Protein AF-A0A2M8PK52-F1 (afdb_monomer_lite)

Sequence (136 aa):
KAHAADDAAKRVLKKIIMHMQRELSGHAIYIPNYSMDVALHLVKGADVWLNTPILGKEACGTSGMKAIANGVLQLTVEDGWSAEVQWHDKGWTLESDTLAPTIYLRLEDDIAPLYYDRNEDGLPLEWIGRMRRSIG

Foldseek 3Di:
DDDPPCVVVVVVVVVVVVCCVPVVDPNDDDDPPDDPVNLVVCLQPAQEDEEQDDAPPDADPVSVVSSLLNLRAYEYACHHPNVVDDNVLQHHHADNVCRVVRVVCCVPPPNVVQVCDADPVRDSVSSVVNSVVSND

Radius of gyration: 16.32 Å; chains: 1; bounding box: 33×38×48 Å

Structure (mmCIF, N/CA/C/O backbone):
data_AF-A0A2M8PK52-F1
#
_entry.id   AF-A0A2M8PK52-F1
#
loop_
_atom_site.group_PDB
_atom_site.id
_atom_site.type_symbol
_atom_site.label_atom_id
_atom_site.label_alt_id
_atom_site.label_comp_id
_atom_site.label_asym_id
_atom_site.label_entity_id
_atom_site.label_seq_id
_atom_site.pdbx_PDB_ins_code
_atom_site.Cartn_x
_atom_site.Cartn_y
_atom_site.Cartn_z
_atom_site.occupancy
_atom_site.B_iso_or_equiv
_atom_site.auth_seq_id
_atom_site.auth_comp_id
_atom_site.auth_asym_id
_atom_site.auth_atom_id
_atom_site.pdbx_PDB_model_num
ATOM 1 N N . LYS A 1 1 ? 0.382 -7.398 -19.478 1.00 49.03 1 LYS A N 1
ATOM 2 C CA . LYS A 1 1 ? 0.867 -8.521 -20.323 1.00 49.03 1 LYS A CA 1
ATOM 3 C C . LYS A 1 1 ? 2.358 -8.319 -20.535 1.00 49.03 1 LYS A C 1
ATOM 5 O O . LYS A 1 1 ? 2.721 -7.283 -21.071 1.00 49.03 1 LYS A O 1
ATOM 10 N N . ALA A 1 2 ? 3.204 -9.232 -20.060 1.00 44.69 2 ALA A N 1
ATOM 11 C CA . ALA A 1 2 ? 4.639 -9.154 -20.325 1.00 44.69 2 ALA A CA 1
ATOM 12 C C . ALA A 1 2 ? 4.884 -9.315 -21.835 1.00 44.69 2 ALA A C 1
ATOM 14 O O . ALA A 1 2 ? 4.299 -10.206 -22.455 1.00 44.69 2 ALA A O 1
ATOM 15 N N . HIS A 1 3 ? 5.701 -8.441 -22.428 1.00 45.81 3 HIS A N 1
ATOM 16 C CA . HIS A 1 3 ? 6.132 -8.589 -23.817 1.00 45.81 3 HIS A CA 1
ATOM 17 C C . HIS A 1 3 ? 6.877 -9.924 -23.974 1.00 45.81 3 HIS A C 1
ATOM 19 O O . HIS A 1 3 ? 7.648 -10.322 -23.101 1.00 45.81 3 HIS A O 1
ATOM 25 N N . ALA A 1 4 ? 6.637 -10.626 -25.084 1.00 50.09 4 ALA A N 1
ATOM 26 C CA . ALA A 1 4 ? 7.092 -12.002 -25.305 1.00 50.09 4 ALA A CA 1
ATOM 27 C C . ALA A 1 4 ? 8.619 -12.216 -25.171 1.00 50.09 4 ALA A C 1
ATOM 29 O O . ALA A 1 4 ? 9.035 -13.350 -24.935 1.00 50.09 4 ALA A O 1
ATOM 30 N N . ALA A 1 5 ? 9.423 -11.148 -25.242 1.00 53.19 5 ALA A N 1
ATOM 31 C CA . ALA A 1 5 ? 10.885 -11.183 -25.277 1.00 53.19 5 ALA A CA 1
ATOM 32 C C . ALA A 1 5 ? 11.603 -11.013 -23.919 1.00 53.19 5 ALA A C 1
ATOM 34 O O . ALA A 1 5 ? 12.828 -11.069 -23.890 1.00 53.19 5 ALA A O 1
ATOM 35 N N . ASP A 1 6 ? 10.898 -10.818 -22.798 1.00 69.06 6 ASP A N 1
ATOM 36 C CA . ASP A 1 6 ? 11.570 -10.534 -21.519 1.00 69.06 6 ASP A CA 1
ATOM 37 C C . ASP A 1 6 ? 11.675 -11.767 -20.607 1.00 69.06 6 ASP A C 1
ATOM 39 O O . ASP A 1 6 ? 10.960 -11.932 -19.613 1.00 69.06 6 ASP A O 1
ATOM 43 N N . ASP A 1 7 ? 12.567 -12.688 -20.971 1.00 80.19 7 ASP A N 1
ATOM 44 C CA . ASP A 1 7 ? 12.822 -13.890 -20.174 1.00 80.19 7 ASP A CA 1
ATOM 45 C C . ASP A 1 7 ? 13.445 -13.574 -18.806 1.00 80.19 7 ASP A C 1
ATOM 47 O O . ASP A 1 7 ? 13.300 -14.362 -17.869 1.00 80.19 7 ASP A O 1
ATOM 51 N N . ALA A 1 8 ? 14.095 -12.415 -18.654 1.00 84.44 8 ALA A N 1
ATOM 52 C CA . ALA A 1 8 ? 14.584 -11.949 -17.362 1.00 84.44 8 ALA A CA 1
ATOM 53 C C . ALA A 1 8 ? 13.416 -11.578 -16.437 1.00 84.44 8 ALA A C 1
ATOM 55 O O . ALA A 1 8 ? 13.335 -12.112 -15.328 1.00 84.44 8 ALA A O 1
ATOM 56 N N . ALA A 1 9 ? 12.460 -10.773 -16.910 1.00 81.06 9 ALA A N 1
ATOM 57 C CA . ALA A 1 9 ? 11.261 -10.435 -16.145 1.00 81.06 9 ALA A CA 1
ATOM 58 C C . ALA A 1 9 ? 10.420 -11.675 -15.803 1.00 81.06 9 ALA A C 1
ATOM 60 O O . ALA A 1 9 ? 9.960 -11.815 -14.668 1.00 81.06 9 ALA A O 1
ATOM 61 N N . LYS A 1 10 ? 10.272 -12.629 -16.736 1.00 85.81 10 LYS A N 1
ATOM 62 C CA . LYS A 1 10 ? 9.580 -13.904 -16.462 1.00 85.81 10 LYS A CA 1
ATOM 63 C C . LYS A 1 10 ? 10.266 -14.706 -15.353 1.00 85.81 10 LYS A C 1
ATOM 65 O O . LYS A 1 10 ? 9.580 -15.279 -14.507 1.00 85.81 10 LYS A O 1
ATOM 70 N N . ARG A 1 11 ? 11.605 -14.755 -15.330 1.00 90.94 11 ARG A N 1
ATOM 71 C CA . ARG A 1 11 ? 12.363 -15.437 -14.264 1.00 90.94 11 ARG A CA 1
ATOM 72 C C . ARG A 1 11 ? 12.176 -14.758 -12.910 1.00 90.94 11 ARG A C 1
ATOM 74 O O . ARG A 1 11 ? 11.939 -15.458 -11.927 1.00 90.94 11 ARG A O 1
ATOM 81 N N . VAL A 1 12 ? 12.240 -13.426 -12.864 1.00 91.31 12 VAL A N 1
ATOM 82 C CA . VAL A 1 12 ? 11.996 -12.651 -11.636 1.00 91.31 12 VAL A CA 1
ATOM 83 C C . VAL A 1 12 ? 10.582 -12.906 -11.120 1.00 91.31 12 VAL A C 1
ATOM 85 O O . VAL A 1 12 ? 10.417 -13.283 -9.962 1.00 91.31 12 VAL A O 1
ATOM 88 N N . LEU A 1 13 ? 9.572 -12.817 -11.988 1.00 90.12 13 LEU A N 1
ATOM 89 C CA . LEU A 1 13 ? 8.182 -13.085 -11.623 1.00 90.12 13 LEU A CA 1
ATOM 90 C C . LEU A 1 13 ? 7.995 -14.512 -11.091 1.00 90.12 13 LEU A C 1
ATOM 92 O O . LEU A 1 13 ? 7.366 -14.704 -10.054 1.00 90.12 13 LEU A O 1
ATOM 96 N N . LYS A 1 14 ? 8.582 -15.517 -11.754 1.00 92.69 14 LYS A N 1
ATOM 97 C CA . LYS A 1 14 ? 8.522 -16.912 -11.294 1.00 92.69 14 LYS A CA 1
ATOM 98 C C . LYS A 1 14 ? 9.136 -17.076 -9.902 1.00 92.69 14 LYS A C 1
ATOM 100 O O . LYS A 1 14 ? 8.583 -17.804 -9.082 1.00 92.69 14 LYS A O 1
ATOM 105 N N . LYS A 1 15 ? 10.254 -16.396 -9.624 1.00 94.56 15 LYS A N 1
ATOM 106 C CA . LYS A 1 15 ? 10.889 -16.405 -8.301 1.00 94.56 15 LYS A CA 1
ATOM 107 C C . LYS A 1 15 ? 9.973 -15.777 -7.246 1.00 94.56 15 LYS A C 1
ATOM 109 O O . LYS A 1 15 ? 9.780 -16.384 -6.200 1.00 94.56 15 LYS A O 1
ATOM 114 N N . ILE A 1 16 ? 9.366 -14.625 -7.537 1.00 92.81 16 ILE A N 1
ATOM 115 C CA . ILE A 1 16 ? 8.418 -13.956 -6.631 1.00 92.81 16 ILE A CA 1
ATOM 116 C C . ILE A 1 16 ? 7.233 -14.875 -6.313 1.00 92.81 16 ILE A C 1
ATOM 118 O O . ILE A 1 16 ? 6.937 -15.106 -5.144 1.00 92.81 16 ILE A O 1
ATOM 122 N N . ILE A 1 17 ? 6.607 -15.469 -7.334 1.00 94.19 17 ILE A N 1
ATOM 123 C CA . ILE A 1 17 ? 5.483 -16.400 -7.149 1.00 94.19 17 ILE A CA 1
ATOM 124 C C . ILE A 1 17 ? 5.901 -17.601 -6.290 1.00 94.19 17 ILE A C 1
ATOM 126 O O . ILE A 1 17 ? 5.147 -18.023 -5.419 1.00 94.19 17 ILE A O 1
ATOM 130 N N . MET A 1 18 ? 7.110 -18.132 -6.486 1.00 95.50 18 MET A N 1
ATOM 131 C CA . MET A 1 18 ? 7.621 -19.240 -5.677 1.00 95.50 18 MET A CA 1
ATOM 132 C C . MET A 1 18 ? 7.783 -18.859 -4.196 1.00 95.50 18 MET A C 1
ATOM 134 O O . MET A 1 18 ? 7.462 -19.677 -3.337 1.00 95.50 18 MET A O 1
ATOM 138 N N . HIS A 1 19 ? 8.243 -17.643 -3.884 1.00 95.31 19 HIS A N 1
ATOM 139 C CA . HIS A 1 19 ? 8.287 -17.151 -2.500 1.00 95.31 19 HIS A CA 1
ATOM 140 C C . HIS A 1 19 ? 6.872 -16.992 -1.920 1.00 95.31 19 HIS A C 1
ATOM 142 O O . HIS A 1 19 ? 6.619 -17.441 -0.804 1.00 95.31 19 HIS A O 1
ATOM 148 N N . MET A 1 20 ? 5.925 -16.459 -2.706 1.00 95.50 20 MET A N 1
ATOM 149 C CA . MET A 1 20 ? 4.514 -16.330 -2.308 1.00 95.50 20 MET A CA 1
ATOM 150 C C . MET A 1 20 ? 3.860 -17.678 -1.986 1.00 95.50 20 MET A C 1
ATOM 152 O O . MET A 1 20 ? 3.116 -17.793 -1.022 1.00 95.50 20 MET A O 1
ATOM 156 N N . GLN A 1 21 ? 4.168 -18.718 -2.762 1.00 93.94 21 GLN A N 1
ATOM 157 C CA . GLN A 1 21 ? 3.624 -20.066 -2.565 1.00 93.94 21 GLN A CA 1
ATOM 158 C C . GLN A 1 21 ? 4.280 -20.844 -1.418 1.00 93.94 21 GLN A C 1
ATOM 160 O O . GLN A 1 21 ? 3.781 -21.905 -1.046 1.00 93.94 21 GLN A O 1
ATOM 165 N N . ARG A 1 22 ? 5.415 -20.372 -0.894 1.00 94.50 22 ARG A N 1
ATOM 166 C CA . ARG A 1 22 ? 6.180 -21.070 0.144 1.00 94.50 22 ARG A CA 1
ATOM 167 C C . ARG A 1 22 ? 6.239 -20.230 1.408 1.00 94.50 22 ARG A C 1
ATOM 169 O O . ARG A 1 22 ? 5.405 -20.387 2.289 1.00 94.50 22 ARG A O 1
ATOM 176 N N . GLU A 1 23 ? 7.213 -19.336 1.473 1.00 95.56 23 GLU A N 1
ATOM 177 C CA . GLU A 1 23 ? 7.546 -18.544 2.659 1.00 95.56 23 GLU A CA 1
ATOM 178 C C . GLU A 1 23 ? 6.416 -17.590 3.061 1.00 95.56 23 GLU A C 1
ATOM 180 O O . GLU A 1 23 ? 6.213 -17.361 4.247 1.00 95.56 23 GLU A O 1
ATOM 185 N N . LEU A 1 24 ? 5.656 -17.079 2.087 1.00 94.75 24 LEU A N 1
ATOM 186 C CA . LEU A 1 24 ? 4.557 -16.135 2.319 1.00 94.75 24 LEU A CA 1
ATOM 187 C C . LEU A 1 24 ? 3.179 -16.760 2.065 1.00 94.75 24 LEU A C 1
ATOM 189 O O . LEU A 1 24 ? 2.198 -16.044 1.846 1.00 94.75 24 LEU A O 1
ATOM 193 N N . SER A 1 25 ? 3.089 -18.094 2.078 1.00 94.69 25 SER A N 1
ATOM 194 C CA . SER A 1 25 ? 1.822 -18.787 1.845 1.00 94.69 25 SER A CA 1
ATOM 195 C C . SER A 1 25 ? 0.768 -18.327 2.856 1.00 94.69 25 SER A C 1
ATOM 197 O O . SER A 1 25 ? 1.039 -18.215 4.052 1.00 94.69 25 SER A O 1
ATOM 199 N N . GLY A 1 26 ? -0.434 -18.020 2.364 1.00 94.62 26 GLY A N 1
ATOM 200 C CA . GLY A 1 26 ? -1.534 -17.467 3.163 1.00 94.62 26 GLY A CA 1
ATOM 201 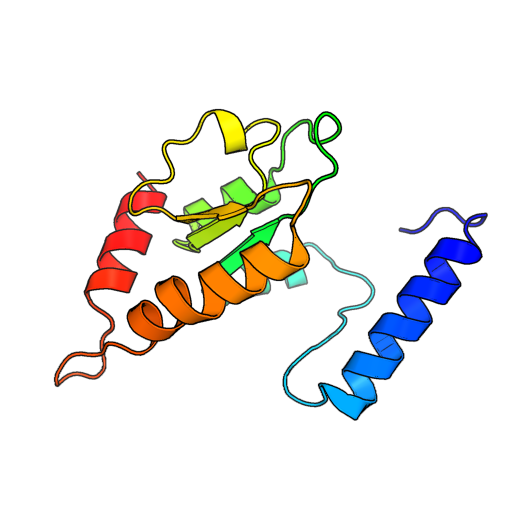C C . GLY A 1 26 ? -1.455 -15.958 3.429 1.00 94.62 26 GLY A C 1
ATOM 202 O O . GLY A 1 26 ? -2.443 -15.389 3.877 1.00 94.62 26 GLY A O 1
ATOM 203 N N . HIS A 1 27 ? -0.334 -15.307 3.108 1.00 93.44 27 HIS A N 1
ATOM 204 C CA . HIS A 1 27 ? -0.104 -13.878 3.365 1.00 93.44 27 HIS A CA 1
ATOM 205 C C . HIS A 1 27 ? 0.149 -13.077 2.081 1.00 93.44 27 HIS A C 1
ATOM 207 O O . HIS A 1 27 ? -0.031 -11.863 2.061 1.00 93.44 27 HIS A O 1
ATOM 213 N N . ALA A 1 28 ? 0.538 -13.744 0.992 1.00 93.69 28 ALA A N 1
ATOM 214 C CA . ALA A 1 28 ? 0.726 -13.132 -0.315 1.00 93.69 28 ALA A CA 1
ATOM 215 C C . ALA A 1 28 ? 0.085 -13.980 -1.419 1.00 93.69 28 ALA A C 1
ATOM 217 O O . ALA A 1 28 ? 0.206 -15.206 -1.438 1.00 93.69 28 ALA A O 1
ATOM 218 N N . ILE A 1 29 ? -0.570 -13.316 -2.372 1.00 92.81 29 ILE A N 1
ATOM 219 C CA . ILE A 1 29 ? -1.209 -13.964 -3.517 1.00 92.81 29 ILE A CA 1
ATOM 220 C C . ILE A 1 29 ? -0.822 -13.267 -4.818 1.00 92.81 29 ILE A C 1
ATOM 222 O O . ILE A 1 29 ? -0.830 -12.042 -4.925 1.00 92.81 29 ILE A O 1
ATOM 226 N N . TYR A 1 30 ? -0.512 -14.070 -5.834 1.00 92.00 30 TYR A N 1
ATOM 227 C CA . TYR A 1 30 ? -0.380 -13.597 -7.203 1.00 92.00 30 TYR A CA 1
ATOM 228 C C . TYR A 1 30 ? -1.674 -13.870 -7.967 1.00 92.00 30 TYR A C 1
ATOM 230 O O . TYR A 1 30 ? -2.131 -15.011 -8.027 1.00 92.00 30 TYR A O 1
ATOM 238 N N . ILE A 1 31 ? -2.235 -12.833 -8.588 1.00 90.50 31 ILE A N 1
ATOM 239 C CA . ILE A 1 31 ? -3.460 -12.937 -9.380 1.00 90.50 31 ILE A CA 1
ATOM 240 C C . ILE A 1 31 ? -3.092 -12.909 -10.873 1.00 90.50 31 ILE A C 1
ATOM 242 O O . ILE A 1 31 ? -2.807 -11.836 -11.420 1.00 90.50 31 ILE A O 1
ATOM 246 N N . PRO A 1 32 ? -3.093 -14.062 -11.568 1.00 85.75 32 PRO A N 1
ATOM 247 C CA . PRO A 1 32 ? -2.902 -14.085 -13.011 1.00 85.75 32 PRO A CA 1
ATOM 248 C C . PRO A 1 32 ? -4.124 -13.492 -13.723 1.00 85.75 32 PRO A C 1
ATOM 250 O O . PRO A 1 32 ? -5.249 -13.598 -13.246 1.00 85.75 32 PRO A O 1
ATOM 253 N N . ASN A 1 33 ? -3.912 -12.928 -14.914 1.00 83.19 33 ASN A N 1
ATOM 254 C CA . ASN A 1 33 ? -4.989 -12.423 -15.778 1.00 83.19 33 ASN A CA 1
ATOM 255 C C . ASN A 1 33 ? -5.906 -11.385 -15.106 1.00 83.19 33 ASN A C 1
ATOM 257 O O . ASN A 1 33 ? -7.118 -11.420 -15.300 1.00 83.19 33 ASN A O 1
ATOM 261 N N . TYR A 1 34 ? -5.316 -10.452 -14.350 1.00 80.88 34 TYR A N 1
ATOM 262 C CA . TYR A 1 34 ? -6.012 -9.299 -13.777 1.00 80.88 34 TYR A CA 1
ATOM 263 C C . TYR A 1 34 ? -6.970 -8.652 -14.791 1.00 80.88 34 TYR A C 1
ATOM 265 O O . TYR A 1 34 ? -6.545 -8.131 -15.828 1.00 80.88 34 TYR A O 1
ATOM 273 N N . SER A 1 35 ? -8.264 -8.739 -14.488 1.00 87.62 35 SER A N 1
ATOM 274 C CA . SER A 1 35 ? -9.364 -8.198 -15.281 1.00 87.62 35 SER A CA 1
ATOM 275 C C . SER A 1 35 ? -10.009 -7.014 -14.561 1.00 87.62 35 SER A C 1
ATOM 277 O O . SER A 1 35 ? -9.738 -6.754 -13.387 1.00 87.62 35 SER A O 1
ATOM 279 N N . MET A 1 36 ? -10.901 -6.307 -15.254 1.00 84.75 36 MET A N 1
ATOM 280 C CA . MET A 1 36 ? -11.694 -5.235 -14.645 1.00 84.75 36 MET A CA 1
ATOM 281 C C . MET A 1 36 ? -12.572 -5.734 -13.492 1.00 84.75 36 MET A C 1
ATOM 283 O O . MET A 1 36 ? -12.721 -5.028 -12.498 1.00 84.75 36 MET A O 1
ATOM 287 N N . ASP A 1 37 ? -13.099 -6.955 -13.584 1.00 87.94 37 ASP A N 1
ATOM 288 C CA . ASP A 1 37 ? -13.912 -7.537 -12.513 1.00 87.94 37 ASP A CA 1
ATOM 289 C C . ASP A 1 37 ? -13.074 -7.770 -11.257 1.00 87.94 37 ASP A C 1
ATOM 291 O O . ASP A 1 37 ? -13.500 -7.443 -10.151 1.00 87.94 37 ASP A O 1
ATOM 295 N N . VAL A 1 38 ? -11.844 -8.267 -11.415 1.00 87.38 38 VAL A N 1
ATOM 296 C CA . VAL A 1 38 ? -10.920 -8.430 -10.286 1.00 87.38 38 VAL A CA 1
ATOM 297 C C . VAL A 1 38 ? -10.518 -7.072 -9.712 1.00 87.38 38 VAL A C 1
ATOM 299 O O . VAL A 1 38 ? -10.516 -6.902 -8.494 1.00 87.38 38 VAL A O 1
ATOM 302 N N . ALA A 1 39 ? -10.241 -6.088 -10.572 1.00 85.75 39 ALA A N 1
ATOM 303 C CA . ALA A 1 39 ? -9.945 -4.721 -10.155 1.00 85.75 39 ALA A CA 1
ATOM 304 C C . ALA A 1 39 ? -11.041 -4.157 -9.242 1.00 85.75 39 ALA A C 1
ATOM 306 O O . ALA A 1 39 ? -10.736 -3.601 -8.191 1.00 85.75 39 ALA A O 1
ATOM 307 N N . LEU A 1 40 ? -12.311 -4.343 -9.619 1.00 86.88 40 LEU A N 1
ATOM 308 C CA . LEU A 1 40 ? -13.462 -3.854 -8.861 1.00 86.88 40 LEU A CA 1
ATOM 309 C C . LEU A 1 40 ? -13.535 -4.446 -7.448 1.00 86.88 40 LEU A C 1
ATOM 311 O O . LEU A 1 40 ? -13.925 -3.743 -6.520 1.00 86.88 40 LEU A O 1
ATOM 315 N N . HIS A 1 41 ? -13.171 -5.718 -7.285 1.00 87.94 41 HIS A N 1
ATOM 316 C CA . HIS A 1 41 ? -13.128 -6.351 -5.969 1.00 87.94 41 HIS A CA 1
ATOM 317 C C . HIS A 1 41 ? -11.953 -5.825 -5.140 1.00 87.94 41 HIS A C 1
ATOM 319 O O . HIS A 1 41 ? -12.130 -5.498 -3.970 1.00 87.94 41 HIS A O 1
ATOM 325 N N . LEU A 1 42 ? -10.772 -5.685 -5.747 1.00 89.50 42 LEU A N 1
ATOM 326 C CA . LEU A 1 42 ? -9.572 -5.243 -5.035 1.00 89.50 42 LEU A CA 1
ATOM 327 C C . LEU A 1 42 ? -9.680 -3.801 -4.540 1.00 89.50 42 LEU A C 1
ATOM 329 O O . LEU A 1 42 ? -9.355 -3.544 -3.388 1.00 89.50 42 LEU A O 1
ATOM 333 N N . VAL A 1 43 ? -10.191 -2.872 -5.354 1.00 87.75 43 VAL A N 1
ATOM 334 C CA . VAL A 1 43 ? -10.330 -1.469 -4.917 1.00 87.75 43 VAL A CA 1
ATOM 335 C C . VAL A 1 43 ? -11.366 -1.279 -3.805 1.00 87.75 43 VAL A C 1
ATOM 337 O O . VAL A 1 43 ? -11.350 -0.245 -3.155 1.00 87.75 43 VAL A O 1
ATOM 340 N N . LYS A 1 44 ? -12.265 -2.246 -3.585 1.00 86.75 44 LYS A N 1
ATOM 341 C CA . LYS A 1 44 ? -13.267 -2.208 -2.505 1.00 86.75 44 LYS A CA 1
ATOM 342 C C . LYS A 1 44 ? -12.831 -2.943 -1.241 1.00 86.75 44 LYS A C 1
ATOM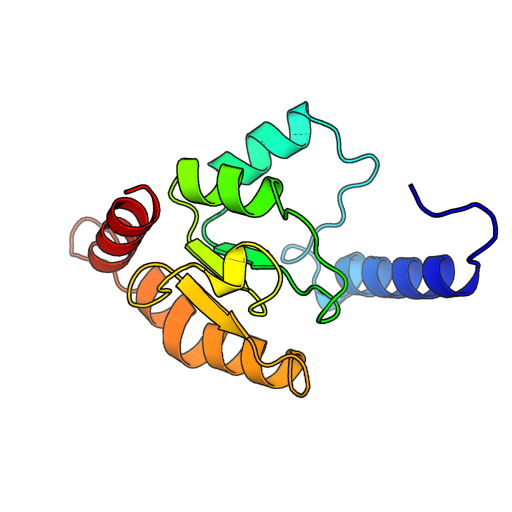 344 O O . LYS A 1 44 ? -13.402 -2.700 -0.187 1.00 86.75 44 LYS A O 1
ATOM 349 N N . GLY A 1 45 ? -11.910 -3.896 -1.372 1.00 88.88 45 GLY A N 1
ATOM 350 C CA . GLY A 1 45 ? -11.487 -4.771 -0.278 1.00 88.88 45 GLY A CA 1
ATOM 351 C C . GLY A 1 45 ? -10.093 -4.477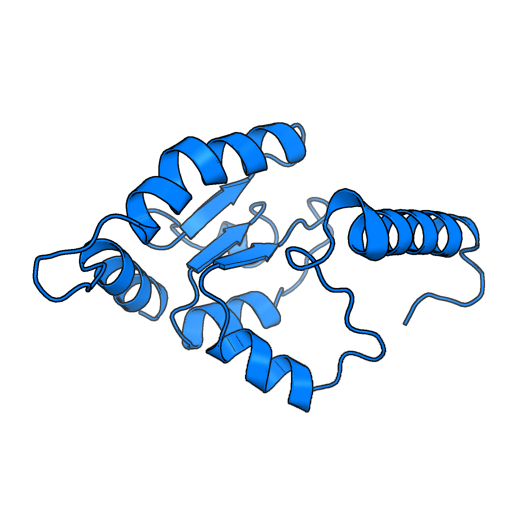 0.267 1.00 88.88 45 GLY A C 1
ATOM 352 O O . GLY A 1 45 ? -9.714 -5.077 1.263 1.00 88.88 45 GLY A O 1
ATOM 353 N N . ALA A 1 46 ? -9.315 -3.616 -0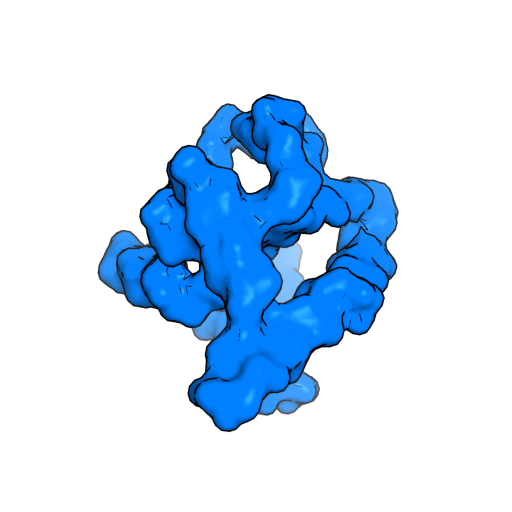.390 1.00 93.88 46 ALA A N 1
ATOM 354 C CA . ALA A 1 46 ? -7.996 -3.228 0.088 1.00 93.88 46 ALA A CA 1
ATOM 355 C C . ALA A 1 46 ? -8.095 -2.139 1.162 1.00 93.88 46 ALA A C 1
ATOM 357 O O . ALA A 1 46 ? -8.833 -1.173 0.996 1.00 93.88 46 ALA A O 1
ATOM 358 N N . ASP A 1 47 ? -7.283 -2.254 2.209 1.00 95.25 47 ASP A N 1
ATOM 359 C CA . ASP A 1 47 ? -7.095 -1.187 3.196 1.00 95.25 47 ASP A CA 1
ATOM 360 C C . ASP A 1 47 ? -6.015 -0.192 2.734 1.00 95.25 47 ASP A C 1
ATOM 362 O O . ASP A 1 47 ? -6.189 1.027 2.815 1.00 95.25 47 ASP A O 1
ATOM 366 N N . VAL A 1 48 ? -4.918 -0.719 2.175 1.00 95.81 48 VAL A N 1
ATOM 367 C CA . VAL A 1 48 ? -3.785 0.053 1.646 1.00 95.81 48 VAL A CA 1
ATOM 368 C C . VAL A 1 48 ? -3.529 -0.306 0.189 1.00 95.81 48 VAL A C 1
ATOM 370 O O . VAL A 1 48 ? -3.472 -1.480 -0.180 1.00 95.81 48 VAL A O 1
ATOM 373 N N . TRP A 1 49 ? -3.314 0.713 -0.639 1.00 95.12 49 TRP A N 1
ATOM 374 C CA . TRP A 1 49 ? -2.919 0.575 -2.034 1.00 95.12 49 TRP A CA 1
ATOM 375 C C . TRP A 1 49 ? -1.444 0.950 -2.208 1.00 95.12 49 TRP A C 1
ATOM 377 O O . TRP A 1 49 ? -1.075 2.117 -2.080 1.00 95.12 49 TRP A O 1
ATOM 387 N N . LEU A 1 50 ? -0.599 -0.045 -2.493 1.00 93.94 50 LEU A N 1
ATOM 388 C CA . LEU A 1 50 ? 0.838 0.142 -2.710 1.00 93.94 50 LEU A CA 1
ATOM 389 C C . LEU A 1 50 ? 1.132 0.471 -4.179 1.00 93.94 50 LEU A C 1
ATOM 391 O O . LEU A 1 50 ? 0.784 -0.306 -5.072 1.00 93.94 50 LEU A O 1
ATOM 395 N N . ASN A 1 51 ? 1.833 1.577 -4.422 1.00 91.38 51 ASN A N 1
ATOM 396 C CA . ASN A 1 51 ? 2.303 1.972 -5.747 1.00 91.38 51 ASN A CA 1
ATOM 397 C C . ASN A 1 51 ? 3.798 2.327 -5.714 1.00 91.38 51 ASN A C 1
ATOM 399 O O . ASN A 1 51 ? 4.228 3.230 -5.004 1.00 91.38 51 ASN A O 1
ATOM 403 N N . THR A 1 52 ? 4.613 1.609 -6.487 1.00 90.81 52 THR A N 1
ATOM 404 C CA . THR A 1 52 ? 6.078 1.779 -6.499 1.00 90.81 52 THR A CA 1
ATOM 405 C C . THR A 1 52 ? 6.591 2.038 -7.920 1.00 90.81 52 THR A C 1
ATOM 407 O O . THR A 1 52 ? 7.292 1.189 -8.489 1.00 90.81 52 THR A O 1
ATOM 410 N N . PRO A 1 53 ? 6.185 3.151 -8.557 1.00 86.94 53 PRO A N 1
ATOM 411 C CA . PRO A 1 53 ? 6.648 3.509 -9.889 1.00 86.94 53 PRO A CA 1
ATOM 412 C C . PRO A 1 53 ? 8.162 3.724 -9.909 1.00 86.94 53 PRO A C 1
ATOM 414 O O . PRO A 1 53 ? 8.794 4.053 -8.905 1.00 86.94 53 PRO A O 1
ATOM 417 N N . ILE A 1 54 ? 8.747 3.573 -11.096 1.00 83.56 54 ILE A N 1
ATOM 418 C CA . ILE A 1 54 ? 10.079 4.120 -11.351 1.00 83.56 54 ILE A CA 1
ATOM 419 C C . ILE A 1 54 ? 9.890 5.617 -11.581 1.00 83.56 54 ILE A C 1
ATOM 421 O O . ILE A 1 54 ? 9.171 5.982 -12.510 1.00 83.56 54 ILE A O 1
ATOM 425 N N . LEU A 1 55 ? 10.557 6.444 -10.776 1.00 82.50 55 LEU A N 1
ATOM 426 C CA . LEU A 1 55 ? 10.448 7.902 -10.826 1.00 82.50 55 LEU A CA 1
ATOM 427 C C . LEU A 1 55 ? 10.612 8.452 -12.256 1.00 82.50 55 LEU A C 1
ATOM 429 O O . LEU A 1 55 ? 11.536 8.064 -12.981 1.00 82.50 55 LEU A O 1
ATOM 433 N N . GLY A 1 56 ? 9.714 9.355 -12.656 1.00 80.06 56 GLY A N 1
ATOM 434 C CA . GLY A 1 56 ? 9.680 9.971 -13.981 1.00 80.06 56 GLY A CA 1
ATOM 435 C C . GLY A 1 56 ? 9.094 9.080 -15.079 1.00 80.06 56 GLY A C 1
ATOM 436 O O . GLY A 1 56 ? 9.201 9.422 -16.260 1.00 80.06 56 GLY A O 1
ATOM 437 N N . LYS A 1 57 ? 8.506 7.927 -14.732 1.00 80.00 57 LYS A N 1
ATOM 438 C CA . LYS A 1 57 ? 7.861 7.018 -15.697 1.00 80.00 57 LYS A CA 1
ATOM 439 C C . LYS A 1 57 ? 6.362 6.850 -15.468 1.00 80.00 57 LYS A C 1
ATOM 441 O O . LYS A 1 57 ? 5.710 6.231 -16.314 1.00 80.00 57 LYS A O 1
ATOM 446 N N . GLU A 1 58 ? 5.796 7.380 -14.384 1.00 75.81 58 GLU A N 1
ATOM 447 C CA . GLU A 1 58 ? 4.355 7.341 -14.153 1.00 75.81 58 GLU A CA 1
ATOM 448 C C . GLU A 1 58 ? 3.645 8.563 -14.748 1.00 75.81 58 GLU A C 1
ATOM 450 O O . GLU A 1 58 ? 3.848 9.698 -14.335 1.00 75.81 58 GLU A O 1
ATOM 455 N N . ALA A 1 59 ? 2.771 8.328 -15.730 1.00 61.47 59 ALA A N 1
ATOM 456 C CA . ALA A 1 59 ? 2.046 9.410 -16.394 1.00 61.47 59 ALA A CA 1
ATOM 457 C C . ALA A 1 59 ? 0.723 9.797 -15.702 1.00 61.47 59 ALA A C 1
ATOM 459 O O . ALA A 1 59 ? 0.399 10.974 -15.639 1.00 61.47 59 ALA A O 1
ATOM 460 N N . CYS A 1 60 ? -0.093 8.838 -15.235 1.00 64.06 60 CYS A N 1
ATOM 461 C CA . CYS A 1 60 ? -1.467 9.152 -14.790 1.00 64.06 60 CYS A CA 1
ATOM 462 C C . CYS A 1 60 ? -2.040 8.239 -13.684 1.00 64.06 60 CYS A C 1
ATOM 464 O O . CYS A 1 60 ? -3.047 8.592 -13.086 1.00 64.06 60 CYS A O 1
ATOM 466 N N . GLY A 1 61 ? -1.432 7.082 -13.385 1.00 65.00 61 GLY A N 1
ATOM 467 C CA . GLY A 1 61 ? -1.740 6.285 -12.182 1.00 65.00 61 GLY A CA 1
ATOM 468 C C . GLY A 1 61 ? -3.220 6.082 -11.808 1.00 65.00 61 GLY A C 1
ATOM 469 O O . GLY A 1 61 ? -3.574 6.099 -10.632 1.00 65.00 61 GLY A O 1
ATOM 470 N N . THR A 1 62 ? -4.116 5.880 -12.784 1.00 77.12 62 THR A N 1
ATOM 471 C CA . THR A 1 62 ? -5.581 5.921 -12.552 1.00 77.12 62 THR A CA 1
ATOM 472 C C . THR A 1 62 ? -6.119 4.877 -11.565 1.00 77.12 62 THR A C 1
ATOM 474 O O . THR A 1 62 ? -7.216 5.039 -11.031 1.00 77.12 62 THR A O 1
ATOM 477 N N . SER A 1 63 ? -5.386 3.789 -11.312 1.00 79.00 63 SER A N 1
ATOM 478 C CA . SER A 1 63 ? -5.753 2.798 -10.294 1.00 79.00 63 SER A CA 1
ATOM 479 C C . SER A 1 63 ? -5.654 3.355 -8.877 1.00 79.00 63 SER A C 1
ATOM 481 O O . SER A 1 63 ? -6.520 3.042 -8.066 1.00 79.00 63 SER A O 1
ATOM 483 N N . GLY A 1 64 ? -4.665 4.210 -8.598 1.00 81.50 64 GLY A N 1
ATOM 484 C CA . GLY A 1 64 ? -4.537 4.867 -7.297 1.00 81.50 64 GLY A CA 1
ATOM 485 C C . GLY A 1 64 ? -5.697 5.830 -7.045 1.00 81.50 64 GLY A C 1
ATOM 486 O O . GLY A 1 64 ? -6.338 5.758 -6.003 1.00 81.50 64 GLY A O 1
ATOM 487 N N . MET A 1 65 ? -6.082 6.619 -8.055 1.00 84.31 65 MET A N 1
ATOM 488 C CA . MET A 1 65 ? -7.269 7.488 -7.979 1.00 84.31 65 MET A CA 1
ATOM 489 C C . MET A 1 65 ? -8.560 6.699 -7.700 1.00 84.31 65 MET A C 1
ATOM 491 O O . MET A 1 65 ? -9.383 7.109 -6.884 1.00 84.31 65 MET A O 1
ATOM 495 N N . LYS A 1 66 ? -8.741 5.537 -8.347 1.00 86.62 66 LYS A N 1
ATOM 496 C CA . LYS A 1 66 ? -9.899 4.657 -8.100 1.00 86.62 66 LYS A CA 1
ATOM 497 C C . LYS A 1 66 ? -9.894 4.076 -6.687 1.00 86.62 66 LYS A C 1
ATOM 499 O O . LYS A 1 66 ? -10.959 3.968 -6.085 1.00 86.62 66 LYS A O 1
ATOM 504 N N . ALA A 1 67 ? -8.726 3.689 -6.182 1.00 89.00 67 ALA A N 1
ATOM 505 C CA . ALA A 1 67 ? -8.573 3.177 -4.827 1.00 89.00 67 ALA A CA 1
ATOM 506 C C . ALA A 1 67 ? -8.913 4.268 -3.793 1.00 89.00 67 ALA A C 1
ATOM 508 O O . ALA A 1 67 ? -9.763 4.037 -2.935 1.00 89.00 67 ALA A O 1
ATOM 509 N N . ILE A 1 68 ? -8.377 5.485 -3.952 1.00 89.56 68 ILE A N 1
ATOM 510 C CA . ILE A 1 68 ? -8.723 6.638 -3.102 1.00 89.56 68 ILE A CA 1
ATOM 511 C C . ILE A 1 68 ? -10.232 6.891 -3.084 1.00 89.56 68 ILE A C 1
ATOM 513 O O . ILE A 1 68 ? -10.804 7.061 -2.014 1.00 89.56 68 ILE A O 1
ATOM 517 N N . ALA A 1 69 ? -10.902 6.861 -4.240 1.00 88.81 69 ALA A N 1
ATOM 518 C CA . ALA A 1 69 ? -12.348 7.083 -4.319 1.00 88.81 69 ALA A CA 1
ATOM 519 C C . ALA A 1 69 ? -13.187 6.031 -3.558 1.00 88.81 69 ALA A C 1
ATOM 521 O O . ALA A 1 69 ? -14.367 6.260 -3.303 1.00 88.81 69 ALA A O 1
ATOM 522 N N . ASN A 1 70 ? -12.597 4.887 -3.193 1.00 91.19 70 ASN A N 1
ATOM 523 C CA . ASN A 1 70 ? -13.211 3.860 -2.343 1.00 91.19 70 ASN A CA 1
ATOM 524 C C . ASN A 1 70 ? -12.745 3.946 -0.874 1.00 91.19 70 ASN A C 1
ATOM 526 O O . ASN A 1 70 ? -13.038 3.052 -0.087 1.00 91.19 70 ASN A O 1
ATOM 530 N N . GLY A 1 71 ? -12.033 5.009 -0.492 1.00 93.12 71 GLY A N 1
ATOM 531 C CA . GLY A 1 71 ? -11.488 5.197 0.852 1.00 93.12 71 GLY A CA 1
ATOM 532 C C . GLY A 1 71 ? -10.199 4.424 1.121 1.00 93.12 71 GLY A C 1
ATOM 533 O O . GLY A 1 71 ? -9.734 4.426 2.255 1.00 93.12 71 GLY A O 1
ATOM 534 N N . VAL A 1 72 ? -9.599 3.782 0.114 1.00 95.19 72 VAL A N 1
ATOM 535 C CA . VAL A 1 72 ? -8.341 3.040 0.280 1.00 95.19 72 VAL A CA 1
ATOM 536 C C . VAL A 1 72 ? -7.179 4.021 0.428 1.00 95.19 72 VAL A C 1
ATOM 538 O O . VAL A 1 72 ? -6.969 4.885 -0.433 1.00 95.19 72 VAL A O 1
ATOM 541 N N . LEU A 1 73 ? -6.402 3.878 1.503 1.00 96.00 73 LEU A N 1
ATOM 542 C CA . LEU A 1 73 ? -5.252 4.742 1.772 1.00 96.00 73 LEU A CA 1
ATOM 543 C C . LEU A 1 73 ? -4.082 4.386 0.851 1.00 96.00 73 LEU A C 1
ATOM 545 O O . LEU A 1 73 ? -3.862 3.219 0.530 1.00 96.00 73 LEU A O 1
ATOM 549 N N . GLN A 1 74 ? -3.322 5.385 0.407 1.00 94.94 74 GLN A N 1
ATOM 550 C CA . GLN A 1 74 ? -2.179 5.152 -0.483 1.00 94.94 74 GLN A CA 1
ATOM 551 C C . GLN A 1 74 ? -0.884 4.954 0.299 1.00 94.94 74 GLN A C 1
ATOM 553 O O . GLN A 1 74 ? -0.637 5.638 1.289 1.00 94.94 74 GLN A O 1
ATOM 558 N N . LEU A 1 75 ? -0.031 4.076 -0.215 1.00 96.38 75 LEU A N 1
ATOM 559 C CA . LEU A 1 75 ? 1.383 3.974 0.120 1.00 96.38 75 LEU A CA 1
ATOM 560 C C . LEU A 1 75 ? 2.151 4.063 -1.203 1.00 96.38 75 LEU A C 1
ATOM 562 O O . LEU A 1 75 ? 2.167 3.098 -1.967 1.00 96.38 75 LEU A O 1
ATOM 566 N N . THR A 1 76 ? 2.706 5.229 -1.536 1.00 94.44 76 THR A N 1
ATOM 567 C CA . THR A 1 76 ? 3.194 5.496 -2.901 1.00 94.44 76 THR A CA 1
ATOM 568 C C . THR A 1 76 ? 4.528 6.220 -2.939 1.00 94.44 76 THR A C 1
ATOM 570 O O . THR A 1 76 ? 4.804 7.062 -2.096 1.00 94.44 76 THR A O 1
ATOM 573 N N . VAL A 1 77 ? 5.345 5.941 -3.955 1.00 93.75 77 VAL A N 1
ATOM 574 C CA . VAL A 1 77 ? 6.394 6.890 -4.366 1.00 93.75 77 VAL A CA 1
ATOM 575 C C . VAL A 1 77 ? 5.710 8.091 -5.020 1.00 93.75 77 VAL A C 1
ATOM 577 O O . VAL A 1 77 ? 4.769 7.900 -5.792 1.00 93.75 77 VAL A O 1
ATOM 580 N N . GLU A 1 78 ? 6.158 9.306 -4.706 1.00 91.00 78 GLU A N 1
ATOM 581 C CA . GLU A 1 78 ? 5.620 10.540 -5.289 1.00 91.00 78 GLU A CA 1
ATOM 582 C C . GLU A 1 78 ? 6.117 10.719 -6.731 1.00 91.00 78 GLU A C 1
ATOM 584 O O . GLU A 1 78 ? 7.214 11.212 -6.983 1.00 91.00 78 GLU A O 1
ATOM 589 N N . ASP A 1 79 ? 5.297 10.284 -7.686 1.00 87.12 79 ASP A N 1
ATOM 590 C CA . ASP A 1 79 ? 5.496 10.458 -9.129 1.00 87.12 79 ASP A CA 1
ATOM 591 C C . ASP A 1 79 ? 4.152 10.698 -9.845 1.00 87.12 79 ASP A C 1
ATOM 593 O O . ASP A 1 79 ? 3.083 10.257 -9.397 1.00 87.12 79 ASP A O 1
ATOM 597 N N . GLY A 1 80 ? 4.181 11.411 -10.972 1.00 86.12 80 GLY A N 1
ATOM 598 C CA . GLY A 1 80 ? 2.974 11.773 -11.724 1.00 86.12 80 GLY A CA 1
ATOM 599 C C . GLY A 1 80 ? 1.920 12.488 -10.862 1.00 86.12 80 GLY A C 1
ATOM 600 O O . GLY A 1 80 ? 2.229 13.435 -10.146 1.00 86.12 80 GLY A O 1
ATOM 601 N N . TRP A 1 81 ? 0.669 12.010 -10.899 1.00 85.38 81 TRP A N 1
ATOM 602 C CA . TRP A 1 81 ? -0.453 12.594 -10.137 1.00 85.38 81 TRP A CA 1
ATOM 603 C C . TRP A 1 81 ? -0.246 12.562 -8.617 1.00 85.38 81 TRP A C 1
ATOM 605 O O . TRP A 1 81 ? -0.785 13.402 -7.903 1.00 85.38 81 TRP A O 1
ATOM 615 N N . SER A 1 82 ? 0.504 11.580 -8.109 1.00 87.25 82 SER A N 1
ATOM 616 C CA . SER A 1 82 ? 0.684 11.400 -6.668 1.00 87.25 82 SER A CA 1
ATOM 617 C C . SER A 1 82 ? 1.562 12.494 -6.053 1.00 87.25 82 SER A C 1
ATOM 619 O O . SER A 1 82 ? 1.393 12.811 -4.882 1.00 87.25 82 SER A O 1
ATOM 621 N N . ALA A 1 83 ? 2.426 13.129 -6.852 1.00 87.62 83 ALA A N 1
ATOM 622 C CA . ALA A 1 83 ? 3.234 14.273 -6.434 1.00 87.62 83 ALA A CA 1
ATOM 623 C C . ALA A 1 83 ? 2.407 15.562 -6.241 1.00 87.62 83 ALA A C 1
ATOM 625 O O . ALA A 1 83 ? 2.881 16.520 -5.637 1.00 87.62 83 ALA A O 1
ATOM 626 N N . GLU A 1 84 ? 1.169 15.604 -6.747 1.00 86.44 84 GLU A N 1
ATOM 627 C CA . GLU A 1 84 ? 0.263 16.752 -6.600 1.00 86.44 84 GLU A CA 1
ATOM 628 C C . GLU A 1 84 ? -0.628 16.646 -5.347 1.00 86.44 84 GLU A C 1
ATOM 630 O O . GLU A 1 84 ? -1.376 17.572 -5.025 1.00 86.44 84 GLU A O 1
ATOM 635 N N . VAL A 1 85 ? -0.575 15.519 -4.630 1.00 87.50 85 VAL A N 1
ATOM 636 C CA . VAL A 1 85 ? -1.439 15.234 -3.480 1.00 87.50 85 VAL A CA 1
ATOM 637 C C . VAL A 1 85 ? -0.730 15.580 -2.174 1.00 87.50 85 VAL A C 1
ATOM 639 O O . VAL A 1 85 ? 0.380 15.136 -1.907 1.00 87.50 85 VAL A O 1
ATOM 642 N N . GLN A 1 86 ? -1.412 16.305 -1.286 1.00 89.50 86 GLN A N 1
ATOM 643 C CA . GLN A 1 86 ? -0.956 16.467 0.094 1.00 89.50 86 GLN A CA 1
ATOM 644 C C . GLN A 1 86 ? -1.286 15.204 0.907 1.00 89.50 86 GLN A C 1
ATOM 646 O O . GLN A 1 86 ? -2.426 15.015 1.333 1.00 89.50 86 GLN A O 1
ATOM 651 N N . TRP A 1 87 ? -0.285 14.351 1.135 1.00 91.38 87 TRP A N 1
ATOM 652 C CA . TRP A 1 87 ? -0.461 13.026 1.751 1.00 91.38 87 TRP A CA 1
ATOM 653 C C . TRP A 1 87 ? -0.743 13.015 3.254 1.00 91.38 87 TRP A C 1
ATOM 655 O O . TRP A 1 87 ? -1.192 11.995 3.779 1.00 91.38 87 TRP A O 1
ATOM 665 N N . HIS A 1 88 ? -0.528 14.136 3.946 1.00 89.62 88 HIS A N 1
ATOM 666 C CA . HIS A 1 88 ? -0.789 14.256 5.380 1.00 89.62 88 HIS A CA 1
ATOM 667 C C . HIS A 1 88 ? -2.213 13.792 5.733 1.00 89.62 88 HIS A C 1
ATOM 669 O O . HIS A 1 88 ? -3.192 14.307 5.193 1.00 89.62 88 HIS A O 1
ATOM 675 N N . ASP A 1 89 ? -2.319 12.808 6.630 1.00 89.56 89 ASP A N 1
ATOM 676 C CA . ASP A 1 89 ? -3.565 12.145 7.046 1.00 89.56 89 ASP A CA 1
ATOM 677 C C . ASP A 1 89 ? -4.411 11.506 5.927 1.00 89.56 89 ASP A C 1
ATOM 679 O O . ASP A 1 89 ? -5.596 11.229 6.136 1.00 89.56 89 ASP A O 1
ATOM 683 N N . LYS A 1 90 ? -3.823 11.251 4.752 1.00 89.81 90 LYS A N 1
ATOM 684 C CA . LYS A 1 90 ? -4.489 10.630 3.588 1.00 89.81 90 LYS A CA 1
ATOM 685 C C . LYS A 1 90 ? -3.745 9.411 3.037 1.00 89.81 90 LYS A C 1
ATOM 687 O O . LYS A 1 90 ? -4.323 8.628 2.285 1.00 89.81 90 LYS A O 1
ATOM 692 N N . GLY A 1 91 ? -2.480 9.243 3.405 1.00 94.56 91 GLY A N 1
ATOM 693 C CA . GLY A 1 91 ? -1.635 8.131 2.991 1.00 94.56 91 GLY A CA 1
ATOM 694 C C . GLY A 1 91 ? -0.191 8.347 3.425 1.00 94.56 91 GLY A C 1
ATOM 695 O O . GLY A 1 91 ? 0.090 9.161 4.305 1.00 94.56 91 GLY A O 1
ATOM 696 N N . TRP A 1 92 ? 0.717 7.620 2.788 1.00 96.38 92 TRP A N 1
ATOM 697 C CA . TRP A 1 92 ? 2.141 7.645 3.084 1.00 96.38 92 TRP A CA 1
ATOM 698 C C . TRP A 1 92 ? 2.958 7.685 1.804 1.00 96.38 92 TRP A C 1
ATOM 700 O O . TRP A 1 92 ? 2.618 7.048 0.802 1.00 96.38 92 TRP A O 1
ATOM 710 N N . THR A 1 93 ? 4.070 8.403 1.878 1.00 95.44 93 THR A N 1
ATOM 711 C CA . THR A 1 93 ? 5.041 8.492 0.797 1.00 95.44 93 THR A CA 1
ATOM 712 C C . THR A 1 93 ? 6.194 7.520 1.025 1.00 95.44 93 THR A C 1
ATOM 714 O O . THR A 1 93 ? 6.548 7.181 2.164 1.00 95.44 93 THR A O 1
ATOM 717 N N . LEU A 1 94 ? 6.747 7.040 -0.084 1.00 94.94 94 LEU A N 1
ATOM 718 C CA . LEU A 1 94 ? 7.884 6.139 -0.149 1.00 94.94 94 LEU A CA 1
ATOM 719 C C . LEU A 1 94 ? 9.056 6.813 -0.854 1.00 94.94 94 LEU A C 1
ATOM 721 O O . LEU A 1 94 ? 8.896 7.430 -1.907 1.00 94.94 94 LEU A O 1
ATOM 725 N N . GLU A 1 95 ? 10.248 6.580 -0.323 1.00 92.06 95 GLU A N 1
ATOM 726 C CA . GLU A 1 95 ? 11.497 7.022 -0.928 1.00 92.06 95 GLU A CA 1
ATOM 727 C C . GLU A 1 95 ? 11.922 6.060 -2.042 1.00 92.06 95 GLU A C 1
ATOM 729 O O . GLU A 1 95 ? 12.051 4.850 -1.833 1.00 92.06 95 GLU A O 1
ATOM 734 N N . SER A 1 96 ? 12.130 6.584 -3.251 1.00 89.69 96 SER A N 1
ATOM 735 C CA . SER A 1 96 ? 12.427 5.754 -4.429 1.00 89.69 96 SER A CA 1
ATOM 736 C C . SER A 1 96 ? 13.795 5.055 -4.370 1.00 89.69 96 SER A C 1
ATOM 738 O O . SER A 1 96 ? 13.953 3.964 -4.921 1.00 89.69 96 SER A O 1
ATOM 740 N N . ASP A 1 97 ? 14.774 5.651 -3.686 1.00 90.06 97 ASP A N 1
ATOM 741 C CA . ASP A 1 97 ? 16.141 5.137 -3.530 1.00 90.06 97 ASP A CA 1
ATOM 742 C C . ASP A 1 97 ? 16.260 4.064 -2.433 1.00 90.06 97 ASP A C 1
ATOM 744 O O . ASP A 1 97 ? 17.123 3.186 -2.486 1.00 90.06 97 ASP A O 1
ATOM 748 N N . THR A 1 98 ? 15.350 4.106 -1.462 1.00 91.69 98 THR A N 1
ATOM 749 C CA . THR A 1 98 ? 15.329 3.291 -0.245 1.00 91.69 98 THR A CA 1
ATOM 750 C C . THR A 1 98 ? 13.975 2.604 -0.074 1.00 91.69 98 THR A C 1
ATOM 752 O O . THR A 1 98 ? 13.485 2.397 1.034 1.00 91.69 98 THR A O 1
ATOM 755 N N . LEU A 1 99 ? 13.387 2.177 -1.196 1.00 91.69 99 LEU A N 1
ATOM 756 C CA . LEU A 1 99 ? 12.011 1.690 -1.276 1.00 91.69 99 LEU A CA 1
ATOM 757 C C . LEU A 1 99 ? 11.693 0.578 -0.270 1.00 91.69 99 LEU A C 1
ATOM 759 O O . LEU A 1 99 ? 10.708 0.664 0.455 1.00 91.69 99 LEU A O 1
ATOM 763 N N . ALA A 1 100 ? 12.520 -0.469 -0.219 1.00 92.75 100 ALA A N 1
ATOM 764 C CA . ALA A 1 100 ? 12.279 -1.592 0.682 1.00 92.75 100 ALA A CA 1
ATOM 765 C C . ALA A 1 100 ? 12.359 -1.172 2.164 1.00 92.75 100 ALA A C 1
ATOM 767 O O . ALA A 1 100 ? 11.367 -1.379 2.860 1.00 92.75 100 ALA A O 1
ATOM 768 N N . PRO A 1 101 ? 13.455 -0.550 2.653 1.00 95.75 101 PRO A N 1
ATOM 769 C CA . PRO A 1 101 ? 13.512 -0.009 4.013 1.00 95.75 101 PRO A CA 1
ATOM 770 C C . PRO A 1 101 ? 12.329 0.896 4.364 1.00 95.75 101 PRO A C 1
ATOM 772 O O . PRO A 1 101 ? 11.713 0.714 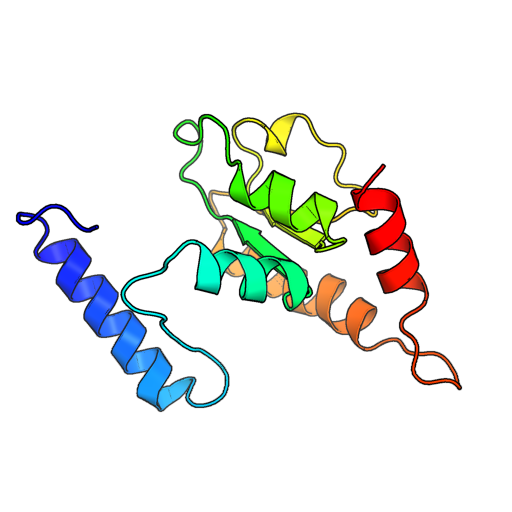5.409 1.00 95.75 101 PRO A O 1
ATOM 775 N N . THR A 1 102 ? 11.966 1.819 3.473 1.00 95.81 102 THR A N 1
ATOM 776 C CA . THR A 1 102 ? 10.882 2.770 3.728 1.00 95.81 102 THR A CA 1
ATOM 777 C C . THR A 1 102 ? 9.522 2.080 3.787 1.00 95.81 102 THR A C 1
ATOM 779 O O . THR A 1 102 ? 8.712 2.429 4.638 1.00 95.81 102 THR A O 1
ATOM 782 N N . ILE A 1 103 ? 9.272 1.046 2.973 1.00 96.44 103 ILE A N 1
ATOM 783 C CA . ILE A 1 103 ? 8.057 0.225 3.103 1.00 96.44 103 ILE A CA 1
ATOM 784 C C . ILE A 1 103 ? 7.989 -0.431 4.486 1.00 96.44 103 ILE A C 1
ATOM 786 O O . ILE A 1 103 ? 6.935 -0.375 5.114 1.00 96.44 103 ILE A O 1
ATOM 790 N N . TYR A 1 104 ? 9.082 -1.030 4.972 1.00 95.56 104 TYR A N 1
ATOM 791 C CA . TYR A 1 104 ? 9.085 -1.665 6.296 1.00 95.56 104 TYR A CA 1
ATOM 792 C C . TYR A 1 104 ? 8.811 -0.653 7.408 1.00 95.56 104 TYR A C 1
ATOM 794 O O . TYR A 1 104 ? 7.920 -0.892 8.213 1.00 95.56 104 TYR A O 1
ATOM 802 N N . LEU A 1 105 ? 9.490 0.497 7.385 1.00 97.06 105 LEU A N 1
ATOM 803 C CA . LEU A 1 105 ? 9.276 1.572 8.358 1.00 97.06 105 LEU A CA 1
ATOM 804 C C . LEU A 1 105 ? 7.822 2.061 8.352 1.00 97.06 105 LEU A C 1
ATOM 806 O O . LEU A 1 105 ? 7.189 2.124 9.398 1.00 97.06 105 LEU A O 1
ATOM 810 N N . ARG A 1 106 ? 7.246 2.337 7.173 1.00 97.25 106 ARG A N 1
ATOM 811 C CA . ARG A 1 106 ? 5.840 2.766 7.070 1.00 97.25 106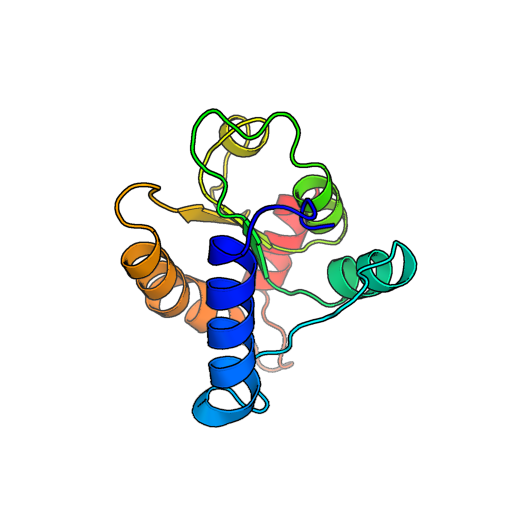 ARG A CA 1
ATOM 812 C C . ARG A 1 106 ? 4.873 1.701 7.572 1.00 97.25 106 ARG A C 1
ATOM 814 O O . ARG A 1 106 ? 3.872 2.038 8.195 1.00 97.25 106 ARG A O 1
ATOM 821 N N . LEU A 1 107 ? 5.138 0.426 7.296 1.00 96.62 107 LEU A N 1
ATOM 822 C CA . LEU A 1 107 ? 4.287 -0.661 7.773 1.00 96.62 107 LEU A CA 1
ATOM 823 C C . LEU A 1 107 ? 4.352 -0.817 9.295 1.00 96.62 107 LEU A C 1
ATOM 825 O O . LEU A 1 107 ? 3.304 -0.976 9.918 1.00 96.62 107 LEU A O 1
ATOM 829 N N . GLU A 1 108 ? 5.553 -0.775 9.867 1.00 97.56 108 GLU A N 1
ATOM 830 C CA . GLU A 1 108 ? 5.810 -1.032 11.286 1.00 97.56 108 GLU A CA 1
ATOM 831 C C . GLU A 1 108 ? 5.426 0.149 12.180 1.00 97.56 108 GLU A C 1
ATOM 833 O O . GLU A 1 108 ? 4.710 -0.045 13.162 1.00 97.56 108 GLU A O 1
ATOM 838 N N . ASP A 1 109 ? 5.839 1.361 11.814 1.00 97.50 109 ASP A N 1
ATOM 839 C CA . ASP A 1 109 ? 5.732 2.529 12.692 1.00 97.50 109 ASP A CA 1
ATOM 840 C C . ASP A 1 109 ? 4.424 3.302 12.488 1.00 97.50 109 ASP A C 1
ATOM 842 O O . ASP A 1 109 ? 3.901 3.892 13.434 1.00 97.50 109 ASP A O 1
ATOM 846 N N . ASP A 1 110 ? 3.866 3.280 11.271 1.00 96.19 110 ASP A N 1
ATOM 847 C CA . ASP A 1 110 ? 2.697 4.094 10.931 1.00 96.19 110 ASP A CA 1
ATOM 848 C C . ASP A 1 110 ? 1.430 3.258 10.682 1.00 96.19 110 ASP A C 1
ATOM 850 O O . ASP A 1 110 ? 0.393 3.477 11.309 1.00 96.19 110 ASP A O 1
ATOM 854 N N . ILE A 1 111 ? 1.476 2.322 9.728 1.00 97.19 111 ILE A N 1
ATOM 855 C CA . ILE A 1 111 ? 0.280 1.664 9.180 1.00 97.19 111 ILE A CA 1
ATOM 856 C C . ILE A 1 111 ? -0.278 0.629 10.152 1.00 97.19 111 ILE A C 1
ATOM 858 O O . ILE A 1 111 ? -1.471 0.668 10.452 1.00 97.19 111 ILE A O 1
ATOM 862 N N . ALA A 1 112 ? 0.545 -0.312 10.626 1.00 97.50 112 ALA A N 1
ATOM 863 C CA . ALA A 1 112 ? 0.064 -1.382 11.494 1.00 97.50 112 ALA A CA 1
ATOM 864 C C . ALA A 1 112 ? -0.471 -0.844 12.834 1.00 97.50 112 ALA A C 1
ATOM 866 O O . ALA A 1 112 ? -1.601 -1.206 13.175 1.00 97.50 112 ALA A O 1
ATOM 867 N N . PRO A 1 113 ? 0.230 0.051 13.562 1.00 97.62 113 PRO A N 1
ATOM 868 C CA . PRO A 1 113 ? -0.295 0.613 14.804 1.00 97.62 113 PRO A CA 1
ATOM 869 C C . PRO A 1 113 ? -1.641 1.306 14.590 1.00 97.62 113 PRO A C 1
ATOM 871 O O . PRO A 1 113 ? -2.585 1.052 15.330 1.00 97.62 113 PRO A O 1
ATOM 874 N N . LEU A 1 114 ? -1.764 2.101 13.523 1.00 96.38 114 LEU A N 1
ATOM 875 C CA . LEU A 1 114 ? -2.994 2.818 13.206 1.00 96.38 114 LEU A CA 1
ATOM 876 C C . LEU A 1 114 ? -4.156 1.892 12.813 1.00 96.38 114 LEU A C 1
ATOM 878 O O . LEU A 1 114 ? -5.302 2.146 13.172 1.00 96.38 114 LEU A O 1
ATOM 882 N N . TYR A 1 115 ? -3.883 0.840 12.041 1.00 96.44 115 TYR A N 1
ATOM 883 C CA . TYR A 1 115 ? -4.907 -0.097 11.576 1.00 96.44 115 TYR A CA 1
ATOM 884 C C . TYR A 1 115 ? -5.433 -1.003 12.702 1.00 96.44 115 TYR A C 1
ATOM 886 O O . TYR A 1 115 ? -6.610 -1.385 12.714 1.00 96.44 115 TYR A O 1
ATOM 894 N N . TYR A 1 116 ? -4.556 -1.378 13.637 1.00 97.12 116 TYR A N 1
ATOM 895 C CA . TYR A 1 116 ? -4.904 -2.247 14.760 1.00 97.12 116 TYR A CA 1
ATOM 896 C C . TYR A 1 116 ? -5.382 -1.489 16.003 1.00 97.12 116 TYR A C 1
ATOM 898 O O . TYR A 1 116 ? -5.976 -2.126 16.874 1.00 97.12 116 TYR A O 1
ATOM 906 N N . ASP A 1 117 ? -5.205 -0.167 16.070 1.00 97.31 117 ASP A N 1
ATOM 907 C CA . ASP A 1 117 ? -5.814 0.672 17.104 1.00 97.31 117 ASP A CA 1
ATOM 908 C C . ASP A 1 117 ? -7.338 0.727 16.924 1.00 97.31 117 ASP A C 1
ATOM 910 O O . ASP A 1 117 ? -7.861 1.250 15.937 1.00 97.31 117 ASP A O 1
ATOM 914 N N . ARG A 1 118 ? -8.064 0.116 17.862 1.00 97.19 118 ARG A N 1
ATOM 915 C CA . ARG A 1 118 ? -9.515 -0.082 17.794 1.00 97.19 118 ARG A CA 1
ATOM 916 C C . ARG A 1 118 ? -10.158 0.331 19.106 1.00 97.19 118 ARG A C 1
ATOM 918 O O . ARG A 1 118 ? -9.659 0.008 20.180 1.00 97.19 118 ARG A O 1
ATOM 925 N N . ASN A 1 119 ? -11.296 1.011 19.003 1.00 96.31 119 ASN A N 1
ATOM 926 C CA . ASN A 1 119 ? -12.095 1.382 20.165 1.00 96.31 119 ASN A CA 1
ATOM 927 C C . ASN A 1 119 ? -12.818 0.160 20.777 1.00 96.31 119 ASN A C 1
ATOM 929 O O . ASN A 1 119 ? -12.703 -0.965 20.291 1.00 96.31 119 ASN A O 1
ATOM 933 N N . GLU A 1 120 ? -13.615 0.397 21.820 1.00 97.06 120 GLU A N 1
ATOM 934 C CA . GLU A 1 120 ? -14.407 -0.638 22.506 1.00 97.06 120 GLU A CA 1
ATOM 935 C C . GLU A 1 120 ? -15.394 -1.378 21.578 1.00 97.06 120 GLU A C 1
ATOM 937 O O . GLU A 1 120 ? -15.692 -2.548 21.810 1.00 97.06 120 GLU A O 1
ATOM 942 N N . ASP A 1 121 ? -15.836 -0.741 20.488 1.00 96.69 121 ASP A N 1
ATOM 943 C CA . ASP A 1 121 ? -16.704 -1.339 19.462 1.00 96.69 121 ASP A CA 1
ATOM 944 C C . ASP A 1 121 ? -15.921 -2.099 18.369 1.00 96.69 121 ASP A C 1
ATOM 946 O O . ASP A 1 121 ? -16.507 -2.609 17.412 1.00 96.69 121 ASP A O 1
ATOM 950 N N . GLY A 1 122 ? -14.589 -2.156 18.463 1.00 96.19 122 GLY A N 1
ATOM 951 C CA . GLY A 1 122 ? -13.715 -2.785 17.470 1.00 96.19 122 GLY A CA 1
ATOM 952 C C . GLY A 1 122 ? -13.470 -1.944 16.209 1.00 96.19 122 GLY A C 1
ATOM 953 O O . GLY A 1 122 ? -12.975 -2.476 15.207 1.00 96.19 122 GLY A O 1
ATOM 954 N N . LEU A 1 123 ? -13.799 -0.649 16.231 1.00 96.62 123 LEU A N 1
ATOM 955 C CA . LEU A 1 123 ? -13.668 0.267 15.098 1.00 96.62 123 LEU A CA 1
ATOM 956 C C . LEU A 1 123 ? -12.340 1.044 15.136 1.00 96.62 123 LEU A C 1
ATOM 958 O O . LEU A 1 123 ? -12.036 1.672 16.154 1.00 96.62 123 LEU A O 1
ATOM 962 N N . PRO A 1 124 ? -11.581 1.087 14.023 1.00 96.69 124 PRO A N 1
ATOM 963 C CA . PRO A 1 124 ? -10.375 1.899 13.922 1.00 96.69 124 PRO A CA 1
ATOM 964 C C . PRO A 1 124 ? -10.741 3.338 13.528 1.00 96.69 124 PRO A C 1
ATOM 966 O O . PRO A 1 124 ? -10.754 3.707 12.353 1.00 96.69 124 PRO A O 1
ATOM 969 N N . LEU A 1 125 ? -11.129 4.155 14.511 1.00 97.00 125 LEU A N 1
ATOM 970 C CA . LEU A 1 125 ? -11.722 5.479 14.267 1.00 97.00 125 LEU A CA 1
ATOM 971 C C . LEU A 1 125 ? -10.786 6.432 13.514 1.00 97.00 125 LEU A C 1
ATOM 973 O O . LEU A 1 125 ? -11.240 7.123 12.600 1.00 97.00 125 LEU A O 1
ATOM 977 N N . GLU A 1 126 ? -9.496 6.446 13.850 1.00 95.94 126 GLU A N 1
ATOM 978 C CA . GLU A 1 126 ? -8.528 7.307 13.164 1.00 95.94 126 GLU A CA 1
ATOM 979 C C . GLU A 1 126 ? -8.288 6.837 11.723 1.00 95.94 126 GLU A C 1
ATOM 981 O O . GLU A 1 126 ? -8.273 7.656 10.802 1.00 95.94 126 GLU A O 1
ATOM 986 N N . TRP A 1 127 ? -8.227 5.519 11.493 1.00 96.88 127 TRP A N 1
ATOM 987 C CA . TRP A 1 127 ? -8.185 4.945 10.146 1.00 96.88 127 TRP A CA 1
ATOM 988 C C . TRP A 1 127 ? -9.388 5.391 9.311 1.00 96.88 127 TRP A C 1
ATOM 990 O O . TRP A 1 127 ? -9.219 5.945 8.227 1.00 96.88 127 TRP A O 1
ATOM 1000 N N . ILE A 1 128 ? -10.607 5.240 9.844 1.00 95.81 128 ILE A N 1
ATOM 1001 C CA . ILE A 1 128 ? -11.851 5.688 9.194 1.00 95.81 128 ILE A CA 1
ATOM 1002 C C . ILE A 1 128 ? -11.806 7.198 8.916 1.00 95.81 128 ILE A C 1
ATOM 1004 O O . ILE A 1 128 ? -12.254 7.652 7.860 1.00 95.81 128 ILE A O 1
ATOM 1008 N N . GLY A 1 129 ? -11.251 7.986 9.840 1.00 96.31 129 GLY A N 1
ATOM 1009 C CA . GLY A 1 129 ? -11.014 9.416 9.656 1.00 96.31 129 GLY A CA 1
ATOM 1010 C C . GLY A 1 129 ? -10.135 9.704 8.438 1.00 96.31 129 GLY A C 1
ATOM 1011 O O . GLY A 1 129 ? -10.504 10.531 7.600 1.00 96.31 129 GLY A O 1
ATOM 1012 N N . ARG A 1 130 ? -9.022 8.978 8.287 1.00 95.88 130 ARG A N 1
ATOM 1013 C CA . ARG A 1 130 ? -8.139 9.085 7.115 1.00 95.88 130 ARG A CA 1
ATOM 1014 C C . ARG A 1 130 ? -8.818 8.634 5.828 1.00 95.88 130 ARG A C 1
ATOM 1016 O O . ARG A 1 130 ? -8.700 9.330 4.824 1.00 95.88 130 ARG A O 1
ATOM 1023 N N . MET A 1 131 ? -9.586 7.541 5.859 1.00 95.19 131 MET A N 1
ATOM 1024 C CA . MET A 1 131 ? -10.356 7.074 4.695 1.00 95.19 131 MET A CA 1
ATOM 1025 C C . MET A 1 131 ? -11.330 8.149 4.197 1.00 95.19 131 MET A C 1
ATOM 1027 O O . MET A 1 131 ? -11.487 8.348 2.999 1.00 95.19 131 MET A O 1
ATOM 1031 N N . ARG A 1 132 ? -11.990 8.874 5.110 1.00 94.25 132 ARG A N 1
ATOM 1032 C CA . ARG A 1 132 ? -12.891 9.975 4.735 1.00 94.25 132 ARG A CA 1
ATOM 1033 C C . ARG A 1 132 ? -12.127 11.152 4.132 1.00 94.25 132 ARG A C 1
ATOM 1035 O O . ARG A 1 132 ? -12.541 11.675 3.107 1.00 94.25 132 ARG A O 1
ATOM 1042 N N . ARG A 1 133 ? -11.002 11.542 4.741 1.00 93.56 133 ARG A N 1
ATOM 1043 C CA . ARG A 1 133 ? -10.160 12.655 4.266 1.00 93.56 133 ARG A CA 1
ATOM 1044 C C . ARG A 1 133 ? -9.481 12.373 2.926 1.00 93.56 133 ARG A C 1
ATOM 1046 O O . ARG A 1 133 ? -9.158 13.324 2.213 1.00 93.56 133 ARG A O 1
ATOM 1053 N N . SER A 1 134 ? -9.223 11.108 2.593 1.00 89.25 134 SER A N 1
ATOM 1054 C CA . SER A 1 134 ? -8.596 10.744 1.321 1.00 89.25 134 SER A CA 1
ATOM 1055 C C . SER A 1 134 ? -9.544 10.941 0.135 1.00 89.25 134 SER A C 1
ATOM 1057 O O . SER A 1 134 ? -9.084 11.357 -0.924 1.00 89.25 134 SER A O 1
ATOM 1059 N N . ILE A 1 135 ? -10.852 10.729 0.317 1.00 88.81 135 ILE A N 1
ATOM 1060 C CA . ILE A 1 135 ? -11.863 10.836 -0.750 1.00 88.81 135 ILE A CA 1
ATOM 1061 C C . ILE A 1 135 ? -12.124 12.295 -1.175 1.00 88.81 135 ILE A C 1
ATOM 1063 O O . ILE A 1 135 ? -12.384 12.538 -2.355 1.00 88.81 135 ILE A O 1
ATOM 1067 N N . GLY A 1 136 ? -12.050 13.257 -0.249 1.00 75.62 136 GLY A N 1
ATOM 1068 C CA . GLY A 1 136 ? -12.340 14.675 -0.508 1.00 75.62 136 GLY A CA 1
ATOM 1069 C C . GLY A 1 136 ? -12.952 15.385 0.685 1.00 75.62 136 GLY A C 1
ATOM 1070 O O . GLY A 1 136 ? -13.984 14.890 1.187 1.00 75.62 136 GLY A O 1
#

pLDDT: mean 88.96, std 10.45, range [44.69, 97.62]

Secondary structure (DSSP, 8-state):
---TT-HHHHHHHHHHHHHHHTTTTTT----TT--HHHHHHHHHH-SEEEE-PPTT--S--HHHHHHHTTTPEEEEE--GGGGGS--TTTEEEE-SSSHHHHHHHIIIIIIHHHHH---TTS--HHHHHHHHHHH-